Protein AF-A0A7Z0ETR5-F1 (afdb_monomer_lite)

pLDDT: mean 76.01, std 23.17, range [31.23, 98.75]

Radius of gyration: 34.14 Å; chains: 1; bounding box: 124×47×54 Å

Organism: NCBI:txid220378

Foldseek 3Di:
DDDDDDDDDDDPPPDDDPDPPPPPVVVCDDPVVVVVVVVVQVCCLVVVDDDQHPVNVVVVVVVVVVVVVVVVVVVVVVVVVVVVCVVDDPPPPPDDDD

Sequence (98 aa):
MDTRPSSVARSWTWSRPDAASRTWHAIWTSPAETVYAWRRQDRIDQGLAPGLTSTEKTELAAANKRIAELEAELAIHRRASELLGKVVPPKDGSRRSR

Structure (mmCIF, N/CA/C/O backbone):
data_AF-A0A7Z0ETR5-F1
#
_entry.id   AF-A0A7Z0ETR5-F1
#
loop_
_atom_site.group_PDB
_atom_site.id
_atom_site.type_symbol
_atom_site.label_atom_id
_atom_site.label_alt_id
_atom_site.label_comp_id
_atom_site.label_asym_id
_atom_site.label_entity_id
_atom_site.label_seq_id
_atom_site.pdbx_PDB_ins_code
_atom_site.Cartn_x
_atom_site.Cartn_y
_atom_site.Cartn_z
_atom_site.occupancy
_atom_site.B_iso_or_equiv
_atom_site.auth_seq_id
_atom_site.auth_comp_id
_atom_site.auth_asym_id
_atom_site.auth_atom_id
_atom_site.pdbx_PDB_model_num
ATOM 1 N N . MET A 1 1 ? 73.971 31.408 19.051 1.00 44.19 1 MET A N 1
ATOM 2 C CA . MET A 1 1 ? 73.426 30.330 19.896 1.00 44.19 1 MET A CA 1
ATOM 3 C C . MET A 1 1 ? 72.431 30.984 20.823 1.00 44.19 1 MET A C 1
ATOM 5 O O . MET A 1 1 ? 72.868 31.718 21.687 1.00 44.19 1 MET A O 1
ATOM 9 N N . ASP A 1 2 ? 71.142 30.781 20.576 1.00 34.03 2 ASP A N 1
ATOM 10 C CA . ASP A 1 2 ? 70.062 31.088 21.513 1.00 34.03 2 ASP A CA 1
ATOM 11 C C . ASP A 1 2 ? 68.852 30.220 21.158 1.00 34.03 2 ASP A C 1
ATOM 13 O O . ASP A 1 2 ? 68.626 29.867 19.999 1.00 34.03 2 ASP A O 1
ATOM 17 N N . THR A 1 3 ? 68.146 29.795 22.197 1.00 40.12 3 THR A N 1
ATOM 18 C CA . THR A 1 3 ? 67.114 28.761 22.217 1.00 40.12 3 THR A CA 1
ATOM 19 C C . THR A 1 3 ? 65.713 29.313 21.947 1.00 40.12 3 THR A C 1
ATOM 21 O O . THR A 1 3 ? 65.354 30.375 22.446 1.00 40.12 3 THR A O 1
ATOM 24 N N . ARG A 1 4 ? 64.893 28.524 21.228 1.00 31.23 4 ARG A N 1
ATOM 25 C CA . ARG A 1 4 ? 63.493 28.136 21.549 1.00 31.23 4 ARG A CA 1
ATOM 26 C C . ARG A 1 4 ? 62.834 27.451 20.335 1.00 31.23 4 ARG A C 1
ATOM 28 O O . ARG A 1 4 ? 62.698 28.099 19.302 1.00 31.23 4 ARG A O 1
ATOM 35 N N . PRO A 1 5 ? 62.325 26.209 20.442 1.00 38.75 5 PRO A N 1
ATOM 36 C CA . PRO A 1 5 ? 61.330 25.705 19.505 1.00 38.75 5 PRO A CA 1
ATOM 37 C C . PRO A 1 5 ? 59.928 25.822 20.126 1.00 38.75 5 PRO A C 1
ATOM 39 O O . PRO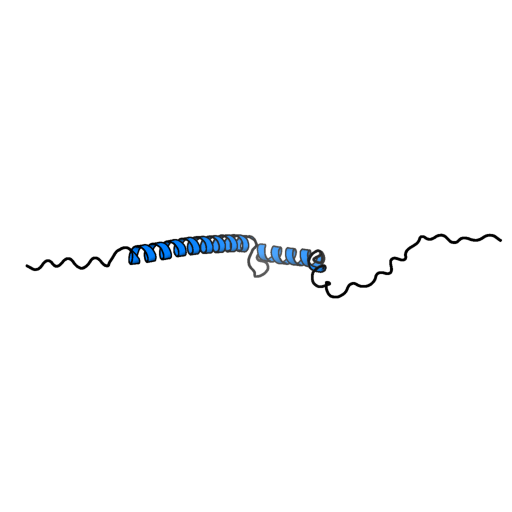 A 1 5 ? 59.611 25.133 21.093 1.00 38.75 5 PRO A O 1
ATOM 42 N N . SER A 1 6 ? 59.078 26.685 19.561 1.00 34.81 6 SER A N 1
ATOM 43 C CA . SER A 1 6 ? 57.642 26.736 19.870 1.00 34.81 6 SER A CA 1
ATOM 44 C C . SER A 1 6 ? 56.831 26.113 18.734 1.00 34.81 6 SER A C 1
ATOM 46 O O . SER A 1 6 ? 56.704 26.685 17.660 1.00 34.81 6 SER A O 1
ATOM 48 N N . SER A 1 7 ? 56.318 24.915 19.019 1.00 41.31 7 SER A N 1
ATOM 49 C CA . SER A 1 7 ? 54.981 24.386 18.708 1.00 41.31 7 SER A CA 1
ATOM 50 C C . SER A 1 7 ? 54.149 25.083 17.615 1.00 41.31 7 SER A C 1
ATOM 52 O O . SER A 1 7 ? 53.659 26.187 17.826 1.00 41.31 7 SER A O 1
ATOM 54 N N . VAL A 1 8 ? 53.868 24.365 16.519 1.00 42.97 8 VAL A N 1
ATOM 55 C CA . VAL A 1 8 ? 52.509 23.960 16.085 1.00 42.97 8 VAL A CA 1
ATOM 56 C C . VAL A 1 8 ? 52.600 23.307 14.702 1.00 42.97 8 VAL A C 1
ATOM 58 O O . VAL A 1 8 ? 52.832 23.964 13.698 1.00 42.97 8 VAL A O 1
ATOM 61 N N . ALA A 1 9 ? 52.385 21.996 14.660 1.00 38.53 9 ALA A N 1
ATOM 62 C CA . ALA A 1 9 ? 51.793 21.282 13.530 1.00 38.53 9 ALA A CA 1
ATOM 63 C C . ALA A 1 9 ? 51.407 19.901 14.064 1.00 38.53 9 ALA A C 1
ATOM 65 O O . ALA A 1 9 ? 52.172 18.942 13.988 1.00 38.53 9 ALA A O 1
ATOM 66 N N . ARG A 1 10 ? 50.250 19.826 14.733 1.00 45.03 10 ARG A N 1
ATOM 67 C CA . ARG A 1 10 ? 49.700 18.539 15.163 1.00 45.03 10 ARG A CA 1
ATOM 68 C C . ARG A 1 10 ? 49.383 17.737 13.908 1.00 45.03 10 ARG A C 1
ATOM 70 O O . ARG A 1 10 ? 48.553 18.136 13.093 1.00 45.03 10 ARG A O 1
ATOM 77 N N . SER A 1 11 ? 50.090 16.628 13.778 1.00 38.25 11 SER A N 1
ATOM 78 C CA . SER A 1 11 ? 49.805 15.530 12.879 1.00 38.25 11 SER A CA 1
ATOM 79 C C . SER A 1 11 ? 48.375 15.043 13.107 1.00 38.25 11 SER A C 1
ATOM 81 O O . SER A 1 11 ? 48.022 14.595 14.196 1.00 38.25 11 SER A O 1
ATOM 83 N N . TRP A 1 12 ? 47.545 15.094 12.071 1.00 36.62 12 TRP A N 1
ATOM 84 C CA . TRP A 1 12 ? 46.322 14.300 12.041 1.00 36.62 12 TRP A CA 1
ATOM 85 C C . TRP A 1 12 ? 46.699 12.906 11.547 1.00 36.62 12 TRP A C 1
ATOM 87 O O . TRP A 1 12 ? 46.576 12.582 10.369 1.00 36.62 12 TRP A O 1
ATOM 97 N N . THR A 1 13 ? 47.227 12.079 12.448 1.00 53.12 13 THR A N 1
ATOM 98 C CA . THR A 1 13 ? 47.213 10.632 12.244 1.00 53.12 13 THR A CA 1
ATOM 99 C C . THR A 1 13 ? 45.752 10.209 12.255 1.00 53.12 13 THR A C 1
ATOM 101 O O . THR A 1 13 ? 45.089 10.319 13.285 1.00 53.12 13 THR A O 1
ATOM 104 N N . TRP A 1 14 ? 45.232 9.773 11.108 1.00 38.75 14 TRP A N 1
ATOM 105 C CA . TRP A 1 14 ? 43.934 9.109 11.030 1.00 38.75 14 TRP A CA 1
ATOM 106 C C . TRP A 1 14 ? 44.006 7.802 11.829 1.00 38.75 14 TRP A C 1
ATOM 108 O O . TRP A 1 14 ? 44.321 6.736 11.301 1.00 38.75 14 TRP A O 1
ATOM 118 N N . SER A 1 15 ? 43.745 7.897 13.130 1.00 40.84 15 SER A N 1
ATOM 119 C CA . SER A 1 15 ? 43.368 6.761 13.958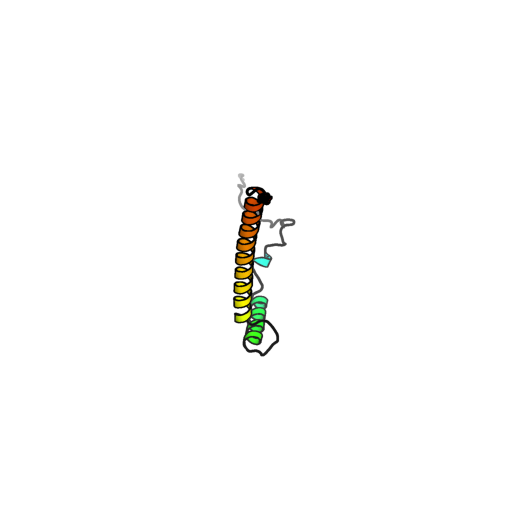 1.00 40.84 15 SER A CA 1
ATOM 120 C C . SER A 1 15 ? 42.050 6.231 13.408 1.00 40.84 15 SER A C 1
ATOM 122 O O . SER A 1 15 ? 41.042 6.935 13.405 1.00 40.84 15 SER A O 1
ATOM 124 N N . ARG A 1 16 ? 42.080 5.006 12.877 1.00 46.53 16 ARG A N 1
ATOM 125 C CA . ARG A 1 16 ? 40.888 4.258 12.464 1.00 46.53 16 ARG A CA 1
ATOM 126 C C . ARG A 1 16 ? 39.905 4.183 13.641 1.00 46.53 16 ARG A C 1
ATOM 128 O O . ARG A 1 16 ? 40.298 3.626 14.662 1.00 46.53 16 ARG A O 1
ATOM 135 N N . PRO A 1 17 ? 38.663 4.681 13.507 1.00 45.56 17 PRO A N 1
ATOM 136 C CA . PRO A 1 17 ? 37.637 4.439 14.499 1.00 45.56 17 PRO A CA 1
ATOM 137 C C . PRO A 1 17 ? 37.052 3.032 14.338 1.00 45.56 17 PRO A C 1
ATOM 139 O O . PRO A 1 17 ? 36.818 2.514 13.244 1.00 45.56 17 PRO A O 1
ATOM 142 N N . ASP A 1 18 ? 36.851 2.442 15.493 1.00 58.97 18 ASP A N 1
ATOM 143 C CA . ASP A 1 18 ? 36.385 1.125 15.852 1.00 58.97 18 ASP A CA 1
ATOM 144 C C . ASP A 1 18 ? 34.845 1.016 15.772 1.00 58.97 18 ASP A C 1
ATOM 146 O O . ASP A 1 18 ? 34.090 1.926 16.103 1.00 58.97 18 ASP A O 1
ATOM 150 N N . ALA A 1 19 ? 34.387 -0.134 15.266 1.00 51.75 19 ALA A N 1
ATOM 151 C CA . ALA A 1 19 ? 33.036 -0.712 15.343 1.00 51.75 19 ALA A CA 1
ATOM 152 C C . ALA A 1 19 ? 31.796 0.022 14.762 1.00 51.75 19 ALA A C 1
ATOM 154 O O . ALA A 1 19 ? 30.736 -0.602 14.712 1.00 51.75 19 ALA A O 1
ATOM 155 N N . ALA A 1 20 ? 31.873 1.250 14.234 1.00 49.34 20 ALA A N 1
ATOM 156 C CA . ALA A 1 20 ? 30.694 1.973 13.702 1.00 49.34 20 ALA A CA 1
ATOM 157 C C . ALA A 1 20 ? 30.607 2.077 12.158 1.00 49.34 20 ALA A C 1
ATOM 159 O O . ALA A 1 20 ? 30.045 3.025 11.612 1.00 49.34 20 ALA A O 1
ATOM 160 N N . SER A 1 21 ? 31.149 1.109 11.413 1.00 53.28 21 SER A N 1
ATOM 161 C CA . SER A 1 21 ? 31.215 1.151 9.936 1.00 53.28 21 SER A CA 1
ATOM 162 C C . SER A 1 21 ? 30.048 0.462 9.209 1.00 53.28 21 SER A C 1
ATOM 164 O O . SER A 1 21 ? 30.166 0.167 8.024 1.00 53.28 21 SER A O 1
ATOM 166 N N . ARG A 1 22 ? 28.922 0.173 9.879 1.00 54.41 22 ARG A N 1
ATOM 167 C CA . ARG A 1 22 ? 27.762 -0.494 9.241 1.00 54.41 22 ARG A CA 1
ATOM 168 C C . ARG A 1 22 ? 26.683 0.451 8.706 1.00 54.41 22 ARG A C 1
ATOM 170 O O . ARG A 1 22 ? 25.768 -0.023 8.046 1.00 54.41 22 ARG A O 1
ATOM 177 N N . THR A 1 23 ? 26.781 1.760 8.935 1.00 58.28 23 THR A N 1
ATOM 178 C CA . THR A 1 23 ? 25.709 2.711 8.572 1.00 58.28 23 THR A CA 1
ATOM 179 C C . THR A 1 23 ? 26.132 3.856 7.653 1.00 58.28 23 THR A C 1
ATOM 181 O O . THR A 1 23 ? 25.269 4.586 7.179 1.00 58.28 23 THR A O 1
ATOM 184 N N . TRP A 1 24 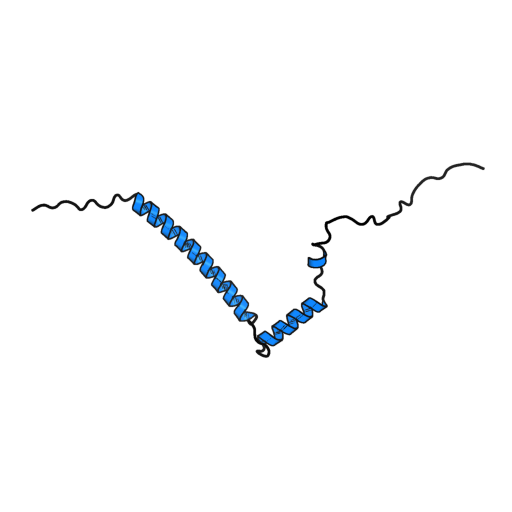? 27.413 3.988 7.297 1.00 40.59 24 TRP A N 1
ATOM 185 C CA . TRP A 1 24 ? 27.851 5.065 6.394 1.00 40.59 24 TRP A CA 1
ATOM 186 C C . TRP A 1 24 ? 27.614 4.762 4.902 1.00 40.59 24 TRP A C 1
ATOM 188 O O . TRP A 1 24 ? 27.340 5.680 4.135 1.00 40.59 24 TRP A O 1
ATOM 198 N N . HIS A 1 25 ? 27.608 3.488 4.486 1.00 54.88 25 HIS A N 1
ATOM 199 C CA . HIS A 1 25 ? 27.307 3.106 3.094 1.00 54.88 25 HIS A CA 1
ATOM 200 C C . HIS A 1 25 ? 25.830 3.273 2.704 1.00 54.88 25 HIS A C 1
ATOM 202 O O . HIS A 1 25 ? 25.532 3.393 1.523 1.00 54.88 25 HIS A O 1
ATOM 208 N N . ALA A 1 26 ? 24.913 3.348 3.673 1.00 56.69 26 ALA A N 1
ATOM 209 C CA . ALA A 1 26 ? 23.496 3.601 3.404 1.00 56.69 26 ALA A CA 1
ATOM 210 C C . ALA A 1 26 ? 23.214 5.055 2.968 1.00 56.69 26 ALA A C 1
ATOM 212 O O . ALA A 1 26 ? 22.148 5.334 2.429 1.00 56.69 26 ALA A O 1
ATOM 213 N N . ILE A 1 27 ? 24.162 5.978 3.185 1.00 59.62 27 ILE A N 1
ATOM 214 C CA . ILE A 1 27 ? 24.046 7.392 2.785 1.00 59.62 27 ILE A CA 1
ATOM 215 C C . ILE A 1 27 ? 24.570 7.614 1.350 1.00 59.62 27 ILE A C 1
ATOM 217 O O . ILE A 1 27 ? 24.180 8.573 0.693 1.00 59.62 27 ILE A O 1
ATOM 221 N N . TRP A 1 28 ? 25.396 6.701 0.829 1.00 55.19 28 TRP A N 1
ATOM 222 C CA . TRP A 1 28 ? 25.878 6.699 -0.555 1.00 55.19 28 TRP A CA 1
ATOM 223 C C . TRP A 1 28 ? 25.592 5.334 -1.189 1.00 55.19 28 TRP A C 1
ATOM 225 O O . TRP A 1 28 ? 26.492 4.520 -1.402 1.00 55.19 28 TRP A O 1
ATOM 235 N N . THR A 1 29 ? 24.321 5.067 -1.494 1.00 68.94 29 THR A N 1
ATOM 236 C CA . THR A 1 29 ? 23.974 4.026 -2.469 1.00 68.94 29 THR A CA 1
ATOM 237 C C . THR A 1 29 ? 24.786 4.293 -3.733 1.00 68.94 29 THR A C 1
ATOM 239 O O . THR A 1 29 ? 24.801 5.418 -4.239 1.00 68.94 29 THR A O 1
ATOM 242 N N . SER A 1 30 ? 25.509 3.288 -4.224 1.00 76.81 30 SER A N 1
ATOM 243 C CA . SER A 1 30 ? 26.336 3.444 -5.420 1.00 76.81 30 SER A CA 1
ATOM 244 C C . SER A 1 30 ? 25.466 3.959 -6.577 1.00 76.81 30 SER A C 1
ATOM 246 O O . SER A 1 30 ? 24.445 3.333 -6.873 1.00 76.81 30 SER A O 1
ATOM 248 N N . PRO A 1 31 ? 25.827 5.057 -7.273 1.00 74.94 31 PRO A N 1
ATOM 249 C CA . PRO A 1 31 ? 25.025 5.596 -8.376 1.00 74.94 31 PRO A CA 1
ATOM 250 C C . PRO A 1 31 ? 24.678 4.550 -9.448 1.00 74.94 31 PRO A C 1
ATOM 252 O O . PRO A 1 31 ? 23.608 4.602 -10.051 1.00 74.94 31 PRO A O 1
ATOM 255 N N . ALA A 1 32 ? 25.555 3.563 -9.651 1.00 79.25 32 ALA A N 1
ATOM 256 C CA . ALA A 1 32 ? 25.330 2.457 -10.577 1.00 79.25 32 ALA A CA 1
ATOM 257 C C . ALA A 1 32 ? 24.170 1.537 -10.149 1.00 79.25 32 ALA A C 1
ATOM 259 O O . ALA A 1 32 ? 23.423 1.052 -10.999 1.00 79.25 32 ALA A O 1
ATOM 260 N N . GLU A 1 33 ? 23.988 1.323 -8.847 1.00 83.81 33 GLU A N 1
ATOM 261 C CA . GLU A 1 33 ? 22.917 0.490 -8.293 1.00 83.81 33 GLU A CA 1
ATOM 262 C C . GLU A 1 33 ? 21.553 1.174 -8.445 1.00 83.81 33 GLU A C 1
ATOM 264 O O . GLU A 1 33 ? 20.589 0.554 -8.900 1.00 83.81 33 GLU A O 1
ATOM 269 N N . THR A 1 34 ? 21.492 2.482 -8.180 1.00 87.06 34 THR A N 1
ATOM 270 C CA . THR A 1 34 ? 20.283 3.293 -8.379 1.00 87.06 34 THR A CA 1
ATOM 271 C C . THR A 1 34 ? 19.849 3.307 -9.844 1.00 87.06 34 THR A C 1
ATOM 273 O O . THR A 1 34 ? 18.682 3.061 -10.152 1.00 87.06 34 THR A O 1
ATOM 276 N N . VAL A 1 35 ? 20.790 3.527 -10.769 1.00 89.62 35 VAL A N 1
ATOM 277 C CA . VAL A 1 35 ? 20.497 3.524 -12.212 1.00 89.62 35 VAL A CA 1
ATOM 278 C C . VAL A 1 35 ? 20.020 2.147 -12.678 1.00 89.62 35 VAL A C 1
ATOM 280 O O . VAL A 1 35 ? 19.087 2.056 -13.481 1.00 89.62 35 VAL A O 1
ATOM 283 N N . TYR A 1 36 ? 20.616 1.066 -12.166 1.00 93.94 36 TYR A N 1
ATOM 284 C CA . TYR A 1 36 ? 20.171 -0.292 -12.476 1.00 93.94 36 TYR A CA 1
ATOM 285 C C . TYR A 1 36 ? 18.739 -0.549 -11.989 1.00 93.94 36 TYR A C 1
ATOM 287 O O . TYR A 1 36 ? 17.916 -1.071 -12.745 1.00 93.94 36 TYR A O 1
ATOM 295 N N . ALA A 1 37 ? 18.418 -0.139 -10.760 1.00 92.56 37 ALA A N 1
ATOM 296 C CA . ALA A 1 37 ? 17.082 -0.285 -10.196 1.00 92.56 37 ALA A CA 1
ATOM 297 C C . ALA A 1 37 ? 16.025 0.472 -11.016 1.00 92.56 37 ALA A C 1
ATOM 299 O O . ALA A 1 37 ? 14.976 -0.095 -11.325 1.00 92.56 37 ALA A O 1
ATOM 300 N N . TRP A 1 38 ? 16.318 1.707 -11.440 1.00 94.62 38 TRP A N 1
ATOM 301 C CA . TRP A 1 38 ? 15.414 2.491 -12.289 1.00 94.62 38 TRP A CA 1
ATOM 302 C C . TRP A 1 38 ? 15.189 1.847 -13.652 1.00 94.62 38 TRP A C 1
ATOM 304 O O . TRP A 1 38 ? 14.044 1.688 -14.062 1.00 94.62 38 TRP A O 1
ATOM 314 N N . ARG A 1 39 ? 16.252 1.392 -14.329 1.00 96.25 39 ARG A N 1
ATOM 315 C CA . ARG A 1 39 ? 16.106 0.690 -15.616 1.00 96.25 39 ARG A CA 1
ATOM 316 C C . ARG A 1 39 ? 15.299 -0.594 -15.491 1.00 96.25 39 ARG A C 1
ATOM 318 O O . ARG A 1 39 ? 14.544 -0.944 -16.392 1.00 96.25 39 ARG A O 1
ATOM 325 N N . ARG A 1 40 ? 15.474 -1.325 -14.390 1.00 95.75 40 ARG A N 1
ATOM 326 C CA . ARG A 1 40 ? 14.692 -2.532 -14.132 1.00 95.75 40 ARG A CA 1
ATOM 327 C C . ARG A 1 40 ? 13.213 -2.199 -13.929 1.00 95.75 40 ARG A C 1
ATOM 329 O O . ARG A 1 40 ? 12.384 -2.913 -14.480 1.00 95.75 40 ARG A O 1
ATOM 336 N N . GLN A 1 41 ? 12.894 -1.150 -13.170 1.00 97.25 41 GLN A N 1
ATOM 337 C CA . GLN A 1 41 ? 11.508 -0.735 -12.951 1.00 97.25 41 GLN A CA 1
ATOM 338 C C . GLN A 1 41 ? 10.855 -0.220 -14.236 1.00 97.25 41 GLN A C 1
ATOM 340 O O . GLN A 1 41 ? 9.745 -0.633 -14.531 1.00 97.25 41 GLN A O 1
ATOM 345 N N . ASP A 1 42 ? 11.560 0.574 -15.043 1.00 96.62 42 ASP A N 1
ATOM 346 C CA . ASP A 1 42 ? 11.058 1.060 -16.336 1.00 96.62 42 ASP A CA 1
ATOM 347 C C . ASP A 1 42 ? 10.690 -0.097 -17.281 1.00 96.62 42 ASP A C 1
ATOM 349 O O . ASP A 1 42 ? 9.622 -0.108 -17.887 1.00 96.62 42 ASP A O 1
ATOM 353 N N . ARG A 1 43 ? 11.509 -1.157 -17.324 1.00 98.19 43 ARG A N 1
ATOM 354 C CA . ARG A 1 43 ? 11.163 -2.377 -18.073 1.00 98.19 43 ARG A CA 1
ATOM 355 C C . ARG A 1 43 ? 9.906 -3.070 -17.548 1.00 98.19 43 ARG A C 1
ATOM 357 O O . ARG A 1 43 ? 9.182 -3.653 -18.347 1.00 98.19 43 ARG A O 1
ATOM 364 N N . ILE A 1 44 ? 9.675 -3.060 -16.236 1.00 98.06 44 ILE A N 1
ATOM 365 C CA . ILE A 1 44 ? 8.458 -3.625 -15.634 1.00 98.06 44 ILE A CA 1
ATOM 366 C C . ILE A 1 44 ? 7.252 -2.748 -15.984 1.00 98.06 44 ILE A C 1
ATOM 368 O O . ILE A 1 44 ? 6.231 -3.269 -16.416 1.00 98.06 44 ILE A O 1
ATOM 372 N N . ASP A 1 45 ? 7.395 -1.428 -15.881 1.00 97.56 45 ASP A N 1
ATOM 373 C CA . ASP A 1 45 ? 6.337 -0.459 -16.179 1.00 97.56 45 ASP A CA 1
ATOM 374 C C . ASP A 1 45 ? 5.922 -0.506 -17.663 1.00 97.56 45 ASP A C 1
ATOM 376 O O . ASP A 1 45 ? 4.753 -0.315 -17.988 1.00 97.56 45 ASP A O 1
ATOM 380 N N . GLN A 1 46 ? 6.851 -0.845 -18.563 1.00 97.31 46 GLN A N 1
ATOM 381 C CA . GLN A 1 46 ? 6.589 -1.087 -19.989 1.00 97.31 46 GLN A CA 1
ATOM 382 C C . GLN A 1 46 ? 6.077 -2.508 -20.304 1.00 97.31 46 GLN A C 1
ATOM 384 O O . GLN A 1 46 ? 5.849 -2.833 -21.469 1.00 97.31 46 GLN A O 1
ATOM 389 N N . GLY A 1 47 ? 5.945 -3.391 -19.309 1.00 96.38 47 GLY A N 1
ATOM 390 C CA . GLY A 1 47 ? 5.535 -4.787 -19.509 1.00 96.38 47 GLY A CA 1
ATOM 391 C C . GLY A 1 47 ? 6.593 -5.678 -20.180 1.00 96.38 47 GLY A C 1
ATOM 392 O O . GLY A 1 47 ? 6.292 -6.791 -20.604 1.00 96.38 47 GLY A O 1
ATOM 393 N N . LEU A 1 48 ? 7.846 -5.219 -20.271 1.00 97.56 48 LEU A N 1
ATOM 394 C CA . LEU A 1 48 ? 8.980 -5.948 -20.864 1.00 97.56 48 LEU A CA 1
ATOM 395 C C . LEU A 1 48 ? 9.671 -6.905 -19.880 1.00 97.56 48 LEU A C 1
ATOM 397 O O . LEU A 1 48 ? 10.614 -7.618 -20.243 1.00 97.56 48 LEU A O 1
ATOM 401 N N . ALA A 1 49 ? 9.273 -6.869 -18.613 1.00 96.38 49 ALA A N 1
ATOM 402 C CA . ALA A 1 49 ? 9.739 -7.759 -17.565 1.00 96.38 49 ALA A CA 1
ATOM 403 C C . ALA A 1 49 ? 8.604 -8.013 -16.562 1.00 96.38 49 ALA A C 1
ATOM 405 O O . ALA A 1 49 ? 7.804 -7.113 -16.313 1.00 96.38 49 ALA A O 1
ATOM 406 N N . PRO A 1 50 ? 8.540 -9.208 -15.952 1.00 95.25 50 PRO A N 1
ATOM 407 C CA . PRO A 1 50 ? 7.564 -9.484 -14.909 1.00 95.25 50 PRO A CA 1
ATOM 408 C C . PRO A 1 50 ? 7.868 -8.669 -13.646 1.00 95.25 50 PRO A C 1
ATOM 410 O O . PRO A 1 50 ? 9.027 -8.522 -13.242 1.00 95.25 50 PRO A O 1
ATOM 413 N N . GLY A 1 51 ? 6.818 -8.191 -12.989 1.00 95.94 51 GLY A N 1
ATOM 414 C CA . GLY A 1 51 ? 6.901 -7.473 -11.724 1.00 95.94 51 GLY A CA 1
ATOM 415 C C . GLY A 1 51 ? 5.706 -6.555 -11.517 1.00 95.94 51 GLY A C 1
ATOM 416 O O . GLY A 1 51 ? 4.882 -6.404 -12.410 1.00 95.94 51 GLY A O 1
ATOM 417 N N . LEU A 1 52 ? 5.645 -5.947 -10.332 1.00 96.25 52 LEU A N 1
ATOM 418 C CA . LEU A 1 52 ? 4.670 -4.904 -10.027 1.00 96.25 52 LEU A CA 1
ATOM 419 C C . LEU A 1 52 ? 5.103 -3.588 -10.661 1.00 96.25 52 LEU A C 1
ATOM 421 O O . LEU A 1 52 ? 6.224 -3.111 -10.405 1.00 96.25 52 LEU A O 1
ATOM 425 N N . THR A 1 53 ? 4.201 -2.993 -11.426 1.00 97.69 53 THR A N 1
ATOM 426 C CA . THR A 1 53 ? 4.406 -1.658 -11.971 1.00 97.69 53 THR A CA 1
ATOM 427 C C . THR A 1 53 ? 4.431 -0.622 -10.851 1.00 97.69 53 THR A C 1
ATOM 429 O O . THR A 1 53 ? 3.971 -0.844 -9.723 1.00 97.69 53 THR A O 1
ATOM 432 N N . SER A 1 54 ? 4.995 0.542 -11.144 1.00 95.31 54 SER A N 1
ATOM 433 C CA . SER A 1 54 ? 5.027 1.661 -10.209 1.00 95.31 54 SER A CA 1
ATOM 434 C C . SER A 1 54 ? 3.612 2.085 -9.792 1.00 95.31 54 SER A C 1
ATOM 436 O O . SER A 1 54 ? 3.391 2.383 -8.619 1.00 95.31 54 SER A O 1
ATOM 438 N N . THR A 1 55 ? 2.637 2.035 -10.706 1.00 96.88 55 THR A N 1
ATOM 439 C CA . THR A 1 55 ? 1.232 2.353 -10.407 1.00 96.88 55 THR A CA 1
ATOM 440 C C . THR A 1 55 ? 0.607 1.309 -9.487 1.00 96.88 55 THR A C 1
ATOM 442 O O . THR A 1 55 ? 0.087 1.667 -8.430 1.00 96.88 55 THR A O 1
ATOM 445 N N . GLU A 1 56 ? 0.765 0.020 -9.793 1.00 97.19 56 GLU A N 1
ATOM 446 C CA . GLU A 1 56 ? 0.257 -1.073 -8.954 1.00 97.19 56 GLU A CA 1
ATOM 447 C C . GLU A 1 56 ? 0.839 -1.019 -7.536 1.00 97.19 56 GLU A C 1
ATOM 449 O O . GLU A 1 56 ? 0.132 -1.252 -6.557 1.00 97.19 56 GLU A O 1
ATOM 454 N N . LYS A 1 57 ? 2.119 -0.647 -7.389 1.00 96.69 57 LYS A N 1
ATOM 455 C CA . LYS A 1 57 ? 2.737 -0.438 -6.069 1.00 96.69 57 LYS A CA 1
ATOM 456 C C . LYS A 1 57 ? 2.060 0.683 -5.290 1.00 96.69 57 LYS A C 1
ATOM 458 O O . LYS A 1 57 ? 1.820 0.525 -4.092 1.00 96.69 57 LYS A O 1
ATOM 463 N N . THR A 1 58 ? 1.778 1.811 -5.941 1.00 97.69 58 THR A N 1
ATOM 464 C CA . THR A 1 58 ? 1.114 2.944 -5.279 1.00 97.69 58 THR A CA 1
ATOM 465 C C . THR A 1 58 ? -0.313 2.606 -4.867 1.00 97.69 58 THR A C 1
ATOM 467 O O . THR A 1 58 ? -0.718 2.923 -3.748 1.00 97.69 58 THR A O 1
ATOM 470 N N . GLU A 1 59 ? -1.047 1.896 -5.719 1.00 98.12 59 GLU A N 1
ATOM 471 C CA . GLU A 1 59 ? -2.411 1.457 -5.438 1.00 98.12 59 GLU A CA 1
ATOM 472 C C . GLU A 1 59 ? -2.443 0.420 -4.314 1.00 98.12 59 GLU A C 1
ATOM 474 O O . GLU A 1 59 ? -3.233 0.551 -3.379 1.00 98.12 59 GLU A O 1
ATOM 479 N N . LEU A 1 60 ? -1.528 -0.554 -4.330 1.00 98.19 60 LEU A N 1
ATOM 480 C CA . LEU A 1 60 ? -1.389 -1.543 -3.262 1.00 98.19 60 LEU A CA 1
ATOM 481 C C . LEU A 1 60 ? -1.071 -0.878 -1.917 1.00 98.19 60 LEU A C 1
ATOM 483 O O . LEU A 1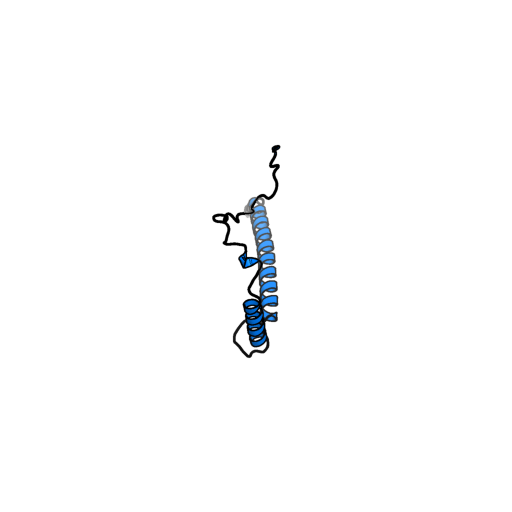 60 ? -1.644 -1.243 -0.890 1.00 98.19 60 LEU A O 1
ATOM 487 N N . ALA A 1 61 ? -0.186 0.121 -1.907 1.00 98.19 61 ALA A N 1
ATOM 488 C CA . ALA A 1 61 ? 0.126 0.878 -0.698 1.00 98.19 61 ALA A CA 1
ATOM 489 C C . ALA A 1 61 ? -1.096 1.653 -0.176 1.00 98.19 61 ALA A C 1
ATOM 491 O O . ALA A 1 61 ? -1.363 1.642 1.029 1.00 98.19 61 ALA A O 1
ATOM 492 N N . ALA A 1 62 ? -1.865 2.284 -1.068 1.00 98.44 62 ALA A N 1
ATOM 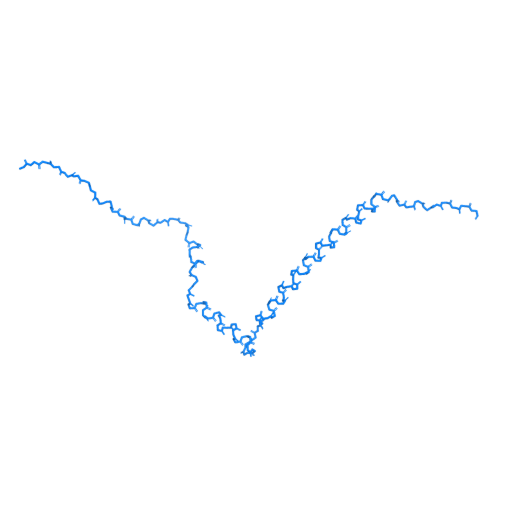493 C CA . ALA A 1 62 ? -3.095 2.982 -0.710 1.00 98.44 62 ALA A CA 1
ATOM 494 C C . ALA A 1 62 ? -4.166 2.023 -0.160 1.00 98.44 62 ALA A C 1
ATOM 496 O O . ALA A 1 62 ? -4.782 2.314 0.867 1.00 98.44 62 ALA A O 1
ATOM 497 N N . ALA A 1 63 ? -4.342 0.858 -0.788 1.00 98.50 63 ALA A N 1
ATOM 498 C CA . ALA A 1 63 ? -5.274 -0.173 -0.342 1.00 98.50 63 ALA A CA 1
ATOM 499 C C . ALA A 1 63 ? -4.895 -0.714 1.043 1.00 98.50 63 ALA A C 1
ATOM 501 O O . ALA A 1 63 ? -5.735 -0.743 1.940 1.00 98.50 63 ALA A O 1
ATOM 502 N N . ASN A 1 64 ? -3.621 -1.056 1.254 1.00 98.56 64 ASN A N 1
ATOM 503 C CA . ASN A 1 64 ? -3.129 -1.530 2.550 1.00 98.56 64 ASN A CA 1
ATOM 504 C C . ASN A 1 64 ? -3.324 -0.486 3.653 1.00 98.56 64 ASN A C 1
ATOM 506 O O . ASN A 1 64 ? -3.741 -0.828 4.760 1.00 98.56 64 ASN A O 1
ATOM 510 N N . LYS A 1 65 ? -3.081 0.796 3.351 1.00 98.62 65 LYS A N 1
ATOM 511 C CA . LYS A 1 65 ? -3.361 1.886 4.290 1.00 98.62 65 LYS A CA 1
ATOM 512 C C . LYS A 1 65 ? -4.847 1.943 4.645 1.00 98.62 65 LYS A C 1
ATOM 514 O O . LYS A 1 65 ? -5.185 2.015 5.824 1.00 98.62 65 LYS A O 1
ATOM 519 N N . ARG A 1 66 ? -5.732 1.873 3.647 1.00 98.44 66 ARG A N 1
ATOM 520 C CA . ARG A 1 66 ? -7.178 1.925 3.886 1.00 98.44 66 ARG A CA 1
ATOM 521 C C . ARG A 1 66 ? -7.673 0.726 4.695 1.00 98.44 66 ARG A C 1
ATOM 523 O O . ARG A 1 66 ? -8.533 0.897 5.553 1.00 98.44 66 ARG A O 1
ATOM 530 N N . ILE A 1 67 ? -7.121 -0.463 4.458 1.00 98.62 67 ILE A N 1
ATOM 531 C CA . ILE A 1 67 ? -7.423 -1.663 5.249 1.00 98.62 67 ILE A CA 1
ATOM 532 C C . ILE A 1 67 ? -7.027 -1.443 6.710 1.00 98.62 67 ILE A C 1
ATOM 534 O O . ILE A 1 67 ? -7.859 -1.644 7.587 1.00 98.62 67 ILE A O 1
ATOM 538 N N . ALA A 1 68 ? -5.813 -0.956 6.974 1.00 98.62 68 ALA A N 1
ATOM 539 C CA . ALA A 1 68 ? -5.357 -0.698 8.339 1.00 98.62 68 ALA A CA 1
ATOM 540 C C . ALA A 1 68 ? -6.243 0.328 9.075 1.00 98.62 68 ALA A C 1
ATOM 542 O O . ALA A 1 68 ? -6.543 0.159 10.257 1.00 98.62 68 ALA A O 1
ATOM 543 N N . GLU A 1 69 ? -6.699 1.376 8.381 1.00 98.56 69 GLU A N 1
ATOM 544 C CA . GLU A 1 69 ? -7.656 2.347 8.930 1.00 98.56 69 GLU A CA 1
ATOM 545 C C . GLU A 1 69 ? -8.994 1.686 9.288 1.00 98.56 69 GLU A C 1
ATOM 547 O O . GLU A 1 69 ? -9.487 1.846 10.404 1.00 98.56 69 GLU A O 1
ATOM 552 N N . LEU A 1 70 ? -9.556 0.896 8.372 1.00 98.75 70 LEU A N 1
ATOM 553 C CA . LEU A 1 70 ? -10.818 0.189 8.594 1.00 98.75 70 LEU A CA 1
ATOM 554 C C . LEU A 1 70 ? -10.716 -0.837 9.728 1.00 98.75 70 LEU A C 1
ATOM 556 O O . LEU A 1 70 ? -11.640 -0.983 10.525 1.00 98.75 70 LEU A O 1
ATOM 560 N N . GLU A 1 71 ? -9.594 -1.542 9.838 1.00 98.69 71 GLU A N 1
ATOM 561 C CA . GLU A 1 71 ? -9.343 -2.471 10.939 1.00 98.69 71 GLU A CA 1
ATOM 562 C C . GLU A 1 71 ? -9.270 -1.747 12.288 1.00 98.69 71 GLU A C 1
ATOM 564 O O . GLU A 1 71 ? -9.795 -2.252 13.287 1.00 98.69 71 GLU A O 1
ATOM 569 N N . ALA A 1 72 ? -8.692 -0.543 12.325 1.00 98.56 72 ALA A N 1
ATOM 570 C CA . ALA A 1 72 ? -8.683 0.296 13.518 1.00 98.56 72 ALA A CA 1
ATOM 571 C C . ALA A 1 72 ? -10.099 0.765 13.897 1.00 98.56 72 ALA A C 1
ATOM 573 O O . ALA A 1 72 ? -10.487 0.659 15.065 1.00 98.56 72 ALA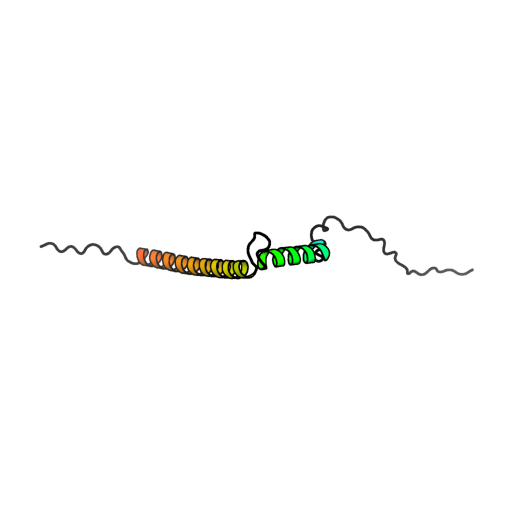 A O 1
ATOM 574 N N . GLU A 1 73 ? -10.895 1.215 12.922 1.00 98.25 73 GLU A N 1
ATOM 575 C CA . GLU A 1 73 ? -12.308 1.566 13.122 1.00 98.25 73 GLU A CA 1
ATOM 576 C C . GLU A 1 73 ? -13.097 0.366 13.682 1.00 98.25 73 GLU A C 1
ATOM 578 O O . GLU A 1 73 ? -13.770 0.474 14.713 1.00 98.25 73 GLU A O 1
ATOM 583 N N . LEU A 1 74 ? -12.959 -0.818 13.075 1.00 98.50 74 LEU A N 1
ATOM 584 C CA . LEU A 1 74 ? -13.616 -2.045 13.536 1.00 98.50 74 LEU A CA 1
ATOM 585 C C . LEU A 1 74 ? -13.194 -2.443 14.953 1.00 98.50 74 LEU A C 1
ATOM 587 O O . LEU A 1 74 ? -14.034 -2.883 15.742 1.00 98.50 74 LEU A O 1
ATOM 591 N N . ALA A 1 75 ? -11.916 -2.289 15.304 1.00 98.19 75 ALA A N 1
ATOM 592 C CA . ALA A 1 75 ? -11.433 -2.572 16.651 1.00 98.19 75 ALA A CA 1
ATOM 593 C C . ALA A 1 75 ? -12.088 -1.653 17.696 1.00 98.19 75 ALA A C 1
ATOM 595 O O . ALA A 1 75 ? -12.486 -2.125 18.765 1.00 98.19 75 ALA A O 1
ATOM 596 N N . ILE A 1 76 ? -12.254 -0.364 17.383 1.00 97.75 76 ILE A N 1
ATOM 597 C CA . ILE A 1 76 ? -12.962 0.594 18.244 1.00 97.75 76 ILE A CA 1
ATOM 598 C C . ILE A 1 76 ? -14.433 0.190 18.393 1.00 97.75 76 ILE A C 1
ATOM 600 O O . ILE A 1 76 ? -14.930 0.102 19.518 1.00 97.75 76 ILE A O 1
ATOM 604 N N . HIS A 1 77 ? -15.118 -0.124 17.288 1.00 96.62 77 HIS A N 1
ATOM 605 C CA . HIS A 1 77 ? -16.524 -0.539 17.314 1.00 96.62 77 HIS A CA 1
ATOM 606 C C . HIS A 1 77 ? -16.758 -1.813 18.130 1.00 96.62 77 HIS A C 1
ATOM 608 O O . HIS A 1 77 ? -17.719 -1.886 18.902 1.00 96.62 77 HIS A O 1
ATOM 614 N N . ARG A 1 78 ? -15.871 -2.806 18.002 1.00 96.69 78 ARG A N 1
ATOM 615 C CA . ARG A 1 78 ? -15.934 -4.045 18.791 1.00 96.69 78 ARG A CA 1
ATOM 616 C C . ARG A 1 78 ? -15.774 -3.761 20.279 1.00 96.69 78 ARG A C 1
ATOM 618 O O . ARG A 1 78 ? -16.633 -4.159 21.059 1.00 96.69 78 ARG A O 1
ATOM 625 N N . ARG A 1 79 ? -14.756 -2.983 20.664 1.00 96.00 79 ARG A N 1
ATOM 626 C CA . ARG A 1 79 ? -14.546 -2.580 22.065 1.00 96.00 79 ARG A CA 1
ATOM 627 C C . ARG A 1 79 ? -15.743 -1.819 22.634 1.00 96.00 79 ARG A C 1
ATOM 629 O O . ARG A 1 79 ? -16.170 -2.106 23.748 1.00 96.00 79 ARG A O 1
ATOM 636 N N . ALA A 1 80 ? -16.311 -0.881 21.877 1.00 95.25 80 ALA A N 1
ATOM 637 C CA . ALA A 1 80 ? -17.500 -0.143 22.299 1.00 95.25 80 ALA A CA 1
ATOM 638 C C . ALA A 1 80 ? -18.709 -1.073 22.503 1.00 95.25 80 ALA A C 1
ATOM 640 O O . ALA A 1 80 ? -19.387 -0.989 23.526 1.00 95.25 80 ALA A O 1
ATOM 641 N N . SER A 1 81 ? -18.943 -2.000 21.571 1.00 93.44 81 SER A N 1
ATOM 642 C CA . SER A 1 81 ? -20.043 -2.970 21.655 1.00 93.44 81 SER A CA 1
ATOM 643 C C . SER A 1 81 ? -19.888 -3.915 22.848 1.00 93.44 81 SER A C 1
ATOM 645 O O . SER A 1 81 ? -20.859 -4.174 23.554 1.00 93.44 81 SER A O 1
ATOM 647 N N . GLU A 1 82 ? -18.670 -4.388 23.124 1.00 93.06 82 GLU A N 1
ATOM 648 C CA . GLU A 1 82 ? -18.372 -5.208 24.304 1.00 93.06 82 GLU A CA 1
ATOM 649 C C . GLU A 1 82 ? -18.639 -4.459 25.611 1.00 93.06 82 GLU A C 1
ATOM 651 O O . GLU A 1 82 ? -19.195 -5.028 26.550 1.00 93.06 82 GLU A O 1
ATOM 656 N N . LEU A 1 83 ? -18.252 -3.184 25.690 1.00 92.31 83 LEU A N 1
ATOM 657 C CA . LEU A 1 83 ? -18.522 -2.355 26.862 1.00 92.31 83 LEU A CA 1
ATOM 658 C C . LEU A 1 83 ? -20.026 -2.148 27.057 1.00 92.31 83 LEU A C 1
ATOM 660 O O . LEU A 1 83 ? -20.521 -2.326 28.167 1.00 92.31 83 LEU A O 1
ATOM 664 N N . LEU A 1 84 ? -20.769 -1.848 25.990 1.00 88.69 84 LEU A N 1
ATOM 665 C CA . LEU A 1 84 ? -22.224 -1.697 26.063 1.00 88.69 84 LEU A CA 1
ATOM 666 C C . LEU A 1 84 ? -22.925 -3.005 26.446 1.00 88.69 84 LEU A C 1
ATOM 668 O O . LEU A 1 84 ? -23.820 -2.985 27.285 1.00 88.69 84 LEU A O 1
ATOM 672 N N . GLY A 1 85 ? -22.491 -4.144 25.902 1.00 80.50 85 GLY A N 1
ATOM 673 C CA . GLY A 1 85 ? -23.022 -5.461 26.263 1.00 80.50 85 GLY A CA 1
ATOM 674 C C . GLY A 1 85 ? -22.757 -5.852 27.721 1.00 80.50 85 GLY A C 1
ATOM 675 O O . GLY A 1 85 ? -23.553 -6.575 28.306 1.00 80.50 85 GLY A O 1
ATOM 676 N N . LYS A 1 86 ? -21.674 -5.351 28.332 1.00 69.25 86 LYS A N 1
ATOM 677 C CA . LYS A 1 86 ? -21.413 -5.500 29.776 1.00 69.25 86 LYS A CA 1
ATOM 678 C C . LYS A 1 86 ? -22.272 -4.561 30.632 1.00 69.25 86 LYS A C 1
ATOM 680 O O . LYS A 1 86 ? -22.601 -4.912 31.759 1.00 69.25 86 LYS A O 1
ATOM 685 N N . VAL A 1 87 ? -22.594 -3.368 30.126 1.00 61.50 87 VAL A N 1
ATOM 686 C CA . VAL A 1 87 ? -23.358 -2.333 30.850 1.00 61.50 87 VAL A CA 1
ATOM 687 C C . VAL A 1 87 ? -24.866 -2.577 30.787 1.00 61.50 87 VAL A C 1
ATOM 689 O O . VAL A 1 87 ? -25.574 -2.256 31.738 1.00 61.50 87 VAL A O 1
ATOM 692 N N . VAL A 1 88 ? -25.373 -3.153 29.697 1.00 58.34 88 VAL A N 1
ATOM 693 C CA . VAL A 1 88 ? -26.769 -3.582 29.601 1.00 58.34 88 VAL A CA 1
ATOM 694 C C . VAL A 1 88 ? -26.869 -4.964 30.251 1.00 58.34 88 VAL A C 1
ATOM 696 O O . VAL A 1 88 ? -26.411 -5.932 29.643 1.00 58.34 88 VAL A O 1
ATOM 699 N N . PRO A 1 89 ? -27.452 -5.108 31.461 1.00 59.66 89 PRO A N 1
ATOM 700 C CA . PRO A 1 89 ? -27.762 -6.437 31.971 1.00 59.66 89 PRO A CA 1
ATOM 701 C C . PRO A 1 89 ? -28.615 -7.153 30.917 1.00 59.66 89 PRO A C 1
ATOM 703 O O . PRO A 1 89 ? -29.481 -6.497 30.320 1.00 59.66 89 PRO A O 1
ATOM 706 N N . PRO A 1 90 ? -28.379 -8.456 30.646 1.00 64.38 90 PRO A N 1
ATOM 707 C CA . PRO A 1 90 ? -29.211 -9.198 29.711 1.00 64.38 90 PRO A CA 1
ATOM 708 C C . PRO A 1 90 ? -30.646 -8.936 30.132 1.00 64.38 90 PRO A C 1
ATOM 710 O O . PRO A 1 90 ? -30.962 -9.102 31.309 1.00 64.38 90 PRO A O 1
ATOM 713 N N . LYS A 1 91 ? -31.458 -8.393 29.214 1.00 62.56 91 LYS A N 1
ATOM 714 C CA . LYS A 1 91 ? -32.854 -8.057 29.481 1.00 62.56 91 LYS A CA 1
ATOM 715 C C . LYS A 1 91 ? -33.491 -9.330 30.016 1.00 62.56 91 LYS A C 1
ATOM 717 O O . LYS A 1 91 ? -33.801 -10.220 29.228 1.00 62.56 91 LYS A O 1
ATOM 722 N N . ASP A 1 92 ? -33.598 -9.417 31.340 1.00 56.09 92 ASP A N 1
ATOM 723 C CA . ASP A 1 92 ? -34.199 -10.549 32.016 1.00 56.09 92 ASP A CA 1
ATOM 724 C C . ASP A 1 92 ? -35.576 -10.673 31.391 1.00 56.09 92 ASP A C 1
ATOM 726 O O . ASP A 1 92 ? -36.334 -9.692 31.343 1.00 56.09 92 ASP A O 1
ATOM 730 N N . GLY A 1 93 ? -35.795 -11.805 30.724 1.00 60.31 93 GLY A N 1
ATOM 731 C CA . GLY A 1 93 ? -36.975 -12.044 29.921 1.00 60.31 93 GLY A CA 1
ATOM 732 C C . GLY A 1 93 ? -38.161 -11.801 30.826 1.00 60.31 93 GLY A C 1
ATOM 733 O O . GLY A 1 93 ? -38.426 -12.596 31.721 1.00 60.31 93 GLY A O 1
ATOM 734 N N . SER A 1 94 ? -38.814 -10.652 30.637 1.00 57.84 94 SER A N 1
ATOM 735 C CA . SER A 1 94 ? -39.931 -10.217 31.455 1.00 57.84 94 SER A CA 1
ATOM 736 C C . SER A 1 94 ? -40.960 -11.332 31.446 1.00 57.84 94 SER A C 1
ATOM 738 O O . SER A 1 94 ? -41.664 -11.564 30.462 1.00 57.84 94 SER A O 1
ATOM 740 N N . ARG A 1 95 ? -40.986 -12.039 32.572 1.00 62.78 95 ARG A N 1
ATOM 741 C CA . ARG A 1 95 ? -42.021 -12.952 33.004 1.00 62.78 95 ARG A CA 1
ATOM 742 C C . ARG A 1 95 ? -43.369 -12.297 32.726 1.00 62.78 95 ARG A C 1
ATOM 744 O O . ARG A 1 95 ? -43.803 -11.419 33.465 1.00 62.78 95 ARG A O 1
ATOM 751 N N . ARG A 1 96 ? -44.055 -12.751 31.682 1.00 54.28 96 ARG A N 1
ATOM 752 C CA . ARG A 1 96 ? -45.511 -12.663 31.619 1.00 54.28 96 ARG A CA 1
ATOM 753 C C . ARG A 1 96 ? -46.062 -14.073 31.669 1.00 54.28 96 ARG A C 1
ATOM 755 O O . ARG A 1 96 ? -46.232 -14.737 30.658 1.00 54.28 96 ARG A O 1
ATOM 762 N N . SER A 1 97 ? -46.295 -14.517 32.898 1.00 62.38 97 SER A N 1
ATOM 763 C CA . SER A 1 97 ? -47.266 -15.559 33.194 1.00 62.38 97 SER A CA 1
ATOM 764 C C . SER A 1 97 ? -48.672 -14.983 33.021 1.00 62.38 97 SER A C 1
ATOM 766 O O . SER A 1 97 ? -49.063 -14.108 33.799 1.00 62.38 97 SER A O 1
ATOM 768 N N . ARG A 1 98 ? -49.412 -15.478 32.031 1.00 53.66 98 ARG A N 1
ATOM 769 C CA . ARG A 1 98 ? -50.821 -15.874 32.137 1.00 53.66 98 ARG A CA 1
ATOM 770 C C . ARG A 1 98 ? -51.189 -16.691 30.908 1.00 53.66 98 ARG A C 1
ATOM 772 O O . ARG A 1 98 ? -50.819 -16.246 29.802 1.00 53.66 98 ARG A O 1
#

Secondary structure (DSSP, 8-state):
---------------PPPS-TTSSTTTS--HHHHHHHHHHHHHHHTTSSSS--HHHHHHHHHHHHHHHHHHHHHHHHHHHHHHHHHHS----------